Protein AF-A0A2V9ZUB7-F1 (afdb_monomer)

Radius of gyration: 18.17 Å; Cα contacts (8 Å, |Δi|>4): 102; chains: 1; bounding box: 42×34×53 Å

Foldseek 3Di:
DLVLQPDPLLNVLVVVVVVVVVVLLVLVCVVCVVVVHHSPDDDDPVLVVLVVLLVVLSVPDDSLCNNLSVLLSLLVNLVVLLVVLVVQLVVCVVVVVVVNNVSSVVSNVVSVVSNVSSVVVSVVSVVVSVVVPPDDDDDDPPVSSCVVVVPPDPPD

pLDDT: mean 88.18, std 14.08, range [42.94, 98.81]

Structure (mmCIF, N/CA/C/O backbone):
data_AF-A0A2V9ZUB7-F1
#
_entry.id   AF-A0A2V9ZUB7-F1
#
loop_
_atom_site.group_PDB
_atom_site.id
_atom_site.type_symbol
_atom_site.label_atom_id
_atom_site.label_alt_id
_atom_site.label_comp_id
_atom_site.label_asym_id
_atom_site.label_entity_id
_atom_site.label_seq_id
_atom_site.pdbx_PDB_ins_code
_atom_site.Cartn_x
_atom_site.Cartn_y
_atom_site.Cartn_z
_atom_site.occupancy
_atom_site.B_iso_or_equiv
_atom_site.auth_seq_id
_atom_site.auth_comp_id
_atom_site.auth_asym_id
_atom_site.auth_atom_id
_atom_site.pdbx_PDB_model_num
ATOM 1 N N . MET A 1 1 ? 10.400 5.024 -5.092 1.00 91.06 1 MET A N 1
ATOM 2 C CA . MET A 1 1 ? 9.654 4.358 -6.189 1.00 91.06 1 MET A CA 1
ATOM 3 C C . MET A 1 1 ? 9.366 5.304 -7.355 1.00 91.06 1 MET A C 1
ATOM 5 O O . MET A 1 1 ? 9.872 5.048 -8.436 1.00 91.06 1 MET A O 1
ATOM 9 N N . ILE A 1 2 ? 8.669 6.433 -7.151 1.00 95.00 2 ILE A N 1
ATOM 10 C CA . ILE A 1 2 ? 8.314 7.408 -8.215 1.00 95.00 2 ILE A CA 1
ATOM 11 C C . ILE A 1 2 ? 9.500 7.803 -9.114 1.00 95.00 2 ILE A C 1
ATOM 13 O O . ILE A 1 2 ? 9.407 7.712 -10.334 1.00 95.00 2 ILE A O 1
ATOM 17 N N . GLN A 1 3 ? 10.620 8.233 -8.524 1.00 93.38 3 GLN A N 1
ATOM 18 C CA . GLN A 1 3 ? 11.795 8.686 -9.285 1.00 93.38 3 GLN A CA 1
ATOM 19 C C . GLN A 1 3 ? 12.510 7.552 -10.034 1.00 93.38 3 GLN A C 1
ATOM 21 O O . GLN A 1 3 ? 13.149 7.803 -11.049 1.00 93.38 3 GLN A O 1
ATOM 26 N N . ALA A 1 4 ? 12.400 6.322 -9.530 1.00 92.25 4 ALA A N 1
ATOM 27 C CA . ALA A 1 4 ? 13.027 5.144 -10.118 1.00 92.25 4 ALA A CA 1
ATOM 28 C C . ALA A 1 4 ? 12.214 4.581 -11.296 1.00 92.25 4 ALA A C 1
ATOM 30 O O . ALA A 1 4 ? 12.789 3.952 -12.178 1.00 92.25 4 ALA A O 1
ATOM 31 N N . ALA A 1 5 ? 10.897 4.822 -11.319 1.00 93.69 5 ALA A N 1
ATOM 32 C CA . ALA A 1 5 ? 10.006 4.320 -12.356 1.00 93.69 5 ALA A CA 1
ATOM 33 C C . ALA A 1 5 ? 10.311 4.956 -13.720 1.00 93.69 5 ALA A C 1
ATOM 35 O O . ALA A 1 5 ? 10.249 6.185 -13.871 1.00 93.69 5 ALA A O 1
ATOM 36 N N . SER A 1 6 ? 10.593 4.127 -14.723 1.00 92.25 6 SER A N 1
ATOM 37 C CA . SER A 1 6 ? 10.851 4.559 -16.101 1.00 92.25 6 SER A CA 1
ATOM 38 C C . SER A 1 6 ? 9.551 4.738 -16.895 1.00 92.25 6 SER A C 1
ATOM 40 O O . SER A 1 6 ? 9.399 5.716 -17.633 1.00 92.25 6 SER A O 1
ATOM 42 N N . SER A 1 7 ? 8.571 3.865 -16.651 1.00 93.31 7 SER A N 1
ATOM 43 C CA . SER A 1 7 ? 7.219 3.940 -17.190 1.00 93.31 7 SER A CA 1
ATOM 44 C C . SER A 1 7 ? 6.487 5.167 -16.653 1.00 93.31 7 SER A C 1
ATOM 46 O O . SER A 1 7 ? 6.343 5.371 -15.443 1.00 93.31 7 SER A O 1
ATOM 48 N N . LYS A 1 8 ? 5.978 5.987 -17.578 1.00 95.44 8 LYS A N 1
ATOM 49 C CA . LYS A 1 8 ? 5.162 7.161 -17.253 1.00 95.44 8 LYS A CA 1
ATOM 50 C C . LYS A 1 8 ? 3.897 6.764 -16.490 1.00 95.44 8 LYS A C 1
ATOM 52 O O . LYS A 1 8 ? 3.579 7.394 -15.489 1.00 95.44 8 LYS A O 1
ATOM 57 N N . GLU A 1 9 ? 3.220 5.713 -16.942 1.00 95.44 9 GLU A N 1
ATOM 58 C CA . GLU A 1 9 ? 1.992 5.215 -16.319 1.00 95.44 9 GLU A CA 1
ATOM 59 C C . GLU A 1 9 ? 2.262 4.721 -14.888 1.00 95.44 9 GLU A C 1
ATOM 61 O O . GLU A 1 9 ? 1.514 5.047 -13.969 1.00 95.44 9 GLU A O 1
ATOM 66 N N . LEU A 1 10 ? 3.392 4.036 -14.665 1.00 96.44 10 LEU A N 1
ATOM 67 C CA . LEU A 1 10 ? 3.776 3.556 -13.333 1.00 96.44 10 LEU A CA 1
ATOM 68 C C . LEU A 1 10 ? 4.087 4.721 -12.395 1.00 96.44 10 LEU A C 1
ATOM 70 O O . LEU A 1 10 ? 3.679 4.737 -11.235 1.00 96.44 10 LEU A O 1
ATOM 74 N N . ARG A 1 11 ? 4.785 5.735 -12.911 1.00 97.56 11 ARG A N 1
ATOM 75 C CA . ARG A 1 11 ? 5.088 6.952 -12.162 1.00 97.56 11 ARG A CA 1
ATOM 76 C C . ARG A 1 11 ? 3.819 7.706 -11.774 1.00 97.56 11 ARG A C 1
ATOM 78 O O . ARG A 1 11 ? 3.737 8.211 -10.658 1.00 97.56 11 ARG A O 1
ATOM 85 N N . GLU A 1 12 ? 2.850 7.812 -12.677 1.00 97.62 12 GLU A N 1
ATOM 86 C CA . GLU A 1 12 ? 1.558 8.449 -12.404 1.00 97.62 12 GLU A CA 1
ATOM 87 C C . GLU A 1 12 ? 0.764 7.677 -11.347 1.00 97.62 12 GLU A C 1
ATOM 89 O O . GLU A 1 12 ? 0.234 8.299 -10.426 1.00 97.62 12 GLU A O 1
ATOM 94 N N . LEU A 1 13 ? 0.751 6.343 -11.425 1.00 97.81 13 LEU A N 1
ATOM 95 C CA . LEU A 1 13 ? 0.126 5.489 -10.417 1.00 97.81 13 LEU A CA 1
ATOM 96 C C . LEU A 1 13 ? 0.750 5.708 -9.031 1.00 97.81 13 LEU A C 1
ATOM 98 O O . LEU A 1 13 ? 0.023 5.976 -8.080 1.00 97.81 13 LEU A O 1
ATOM 102 N N . PHE A 1 14 ? 2.083 5.705 -8.924 1.00 98.31 14 PHE A N 1
ATOM 103 C CA . PHE A 1 14 ? 2.761 5.967 -7.650 1.00 98.31 14 PHE A CA 1
ATOM 104 C C . PHE A 1 14 ? 2.540 7.385 -7.113 1.00 98.31 14 PHE A C 1
ATOM 106 O O . PHE A 1 14 ? 2.447 7.559 -5.903 1.00 98.31 14 PHE A O 1
ATOM 113 N N . ASN A 1 15 ? 2.461 8.408 -7.972 1.00 98.25 15 ASN A N 1
ATOM 114 C CA . ASN A 1 15 ? 2.140 9.765 -7.509 1.00 98.25 15 ASN A CA 1
ATOM 115 C C . ASN A 1 15 ? 0.712 9.848 -6.969 1.00 98.25 15 ASN A C 1
ATOM 117 O O . ASN A 1 15 ? 0.489 10.487 -5.949 1.00 98.25 15 ASN A O 1
ATOM 121 N N . ARG A 1 16 ? -0.248 9.207 -7.644 1.00 97.75 16 ARG A N 1
ATOM 122 C CA . ARG A 1 16 ? -1.634 9.171 -7.173 1.00 97.75 16 ARG A CA 1
ATOM 123 C C . ARG A 1 16 ? -1.732 8.457 -5.832 1.00 97.75 16 ARG A C 1
ATOM 125 O O . ARG A 1 16 ? -2.325 9.003 -4.910 1.00 97.75 16 ARG A O 1
ATOM 132 N N . HIS A 1 17 ? -1.106 7.289 -5.730 1.00 98.12 17 HIS A N 1
ATOM 133 C CA . HIS A 1 17 ? -1.116 6.508 -4.505 1.00 98.12 17 HIS A CA 1
ATOM 134 C C . HIS A 1 17 ? -0.432 7.260 -3.353 1.00 98.12 17 HIS A C 1
ATOM 136 O O . HIS A 1 17 ? -0.979 7.292 -2.267 1.00 98.12 17 HIS A O 1
ATOM 142 N N . LEU A 1 18 ? 0.660 8.001 -3.595 1.00 98.12 18 LEU A N 1
ATOM 143 C CA . LEU A 1 18 ? 1.271 8.862 -2.571 1.00 98.12 18 LEU A CA 1
ATOM 144 C C . LEU A 1 18 ? 0.295 9.896 -1.984 1.00 98.12 18 LEU A C 1
ATOM 146 O O . LEU A 1 18 ? 0.357 10.173 -0.788 1.00 98.12 18 LEU A O 1
ATOM 150 N N . GLU A 1 19 ? -0.568 10.504 -2.803 1.00 98.25 19 GLU A N 1
ATOM 151 C CA . GLU A 1 19 ? -1.591 11.419 -2.280 1.00 98.25 19 GLU A CA 1
ATOM 152 C C . GLU A 1 19 ? -2.664 10.659 -1.487 1.00 98.25 19 GLU A C 1
ATOM 154 O O . GLU A 1 19 ? -3.022 11.102 -0.400 1.00 98.25 19 GLU A O 1
ATOM 159 N N . GLN A 1 20 ? -3.086 9.476 -1.952 1.00 97.94 20 GLN A N 1
ATOM 160 C CA . GLN A 1 20 ? -4.002 8.610 -1.196 1.00 97.94 20 GLN A CA 1
ATOM 161 C C . GLN A 1 20 ? -3.414 8.219 0.168 1.00 97.94 20 GLN A C 1
ATOM 163 O O . GLN A 1 20 ? -4.083 8.387 1.181 1.00 97.94 20 GLN A O 1
ATOM 168 N N . THR A 1 21 ? -2.139 7.826 0.234 1.00 97.44 21 THR A N 1
ATOM 169 C CA . THR A 1 21 ? -1.460 7.467 1.489 1.00 97.44 21 THR A CA 1
ATOM 170 C C . THR A 1 21 ? -1.446 8.620 2.503 1.00 97.44 21 THR A C 1
ATOM 172 O O . THR A 1 21 ? -1.537 8.396 3.710 1.00 97.44 21 THR A O 1
ATOM 175 N N . LYS A 1 22 ? -1.358 9.881 2.055 1.00 97.69 22 LYS A N 1
ATOM 176 C CA . LYS A 1 22 ? -1.456 11.044 2.961 1.00 97.69 22 LYS A CA 1
ATOM 177 C C . LYS A 1 22 ? -2.864 11.197 3.537 1.00 97.69 22 LYS A C 1
ATOM 179 O O . LYS A 1 22 ? -3.016 11.517 4.720 1.00 97.69 22 LYS A O 1
ATOM 184 N N . ASP A 1 23 ? -3.883 10.945 2.721 1.00 97.94 23 ASP A N 1
ATOM 185 C CA . ASP A 1 23 ? -5.274 10.937 3.170 1.00 97.94 23 ASP A CA 1
ATOM 186 C C . ASP A 1 23 ? -5.527 9.772 4.141 1.00 97.94 23 ASP A C 1
ATOM 188 O O . ASP A 1 23 ? -6.215 9.942 5.151 1.00 97.94 23 ASP A O 1
ATOM 192 N N . HIS A 1 24 ? -4.914 8.607 3.905 1.00 97.88 24 HIS A N 1
ATOM 193 C CA . HIS A 1 24 ? -4.957 7.461 4.820 1.00 97.88 24 HIS A CA 1
ATOM 194 C C . HIS A 1 24 ? -4.340 7.786 6.173 1.00 97.88 24 HIS A C 1
ATOM 196 O O . HIS A 1 24 ? -4.954 7.501 7.199 1.00 97.88 24 HIS A O 1
ATOM 202 N N . ALA A 1 25 ? -3.169 8.429 6.188 1.00 95.56 25 ALA A N 1
ATOM 203 C CA . ALA A 1 25 ? -2.522 8.864 7.422 1.00 95.56 25 ALA A CA 1
ATOM 204 C C . ALA A 1 25 ? -3.438 9.803 8.221 1.00 95.56 25 ALA A C 1
ATOM 206 O O . ALA A 1 25 ? -3.672 9.575 9.406 1.00 95.56 25 ALA A O 1
ATOM 207 N N . THR A 1 26 ? -4.057 10.778 7.548 1.00 96.12 26 THR A N 1
ATOM 208 C CA . THR A 1 26 ? -5.035 11.688 8.169 1.00 96.12 26 THR A CA 1
ATOM 209 C C . THR A 1 26 ? -6.228 10.916 8.747 1.00 96.12 26 THR A C 1
ATOM 211 O O . THR A 1 26 ? -6.691 11.196 9.852 1.00 96.12 26 THR A O 1
ATOM 214 N N . ARG A 1 27 ? -6.720 9.900 8.032 1.00 97.06 27 ARG A N 1
ATOM 215 C CA . ARG A 1 27 ? -7.828 9.047 8.478 1.00 97.06 27 ARG A CA 1
ATOM 216 C C . ARG A 1 27 ? -7.466 8.233 9.723 1.00 97.06 27 ARG A C 1
ATOM 218 O O . ARG A 1 27 ? -8.273 8.148 10.646 1.00 97.06 27 ARG A O 1
ATOM 225 N N . VAL A 1 28 ? -6.260 7.669 9.772 1.00 96.00 28 VAL A N 1
ATOM 226 C CA . VAL A 1 28 ? -5.749 6.941 10.945 1.00 96.00 28 VAL A CA 1
ATOM 227 C C . VAL A 1 28 ? -5.560 7.882 12.134 1.00 96.00 28 VAL A C 1
ATOM 229 O O . VAL A 1 28 ? -5.964 7.540 13.242 1.00 96.00 28 VAL A O 1
ATOM 232 N N . GLU A 1 29 ? -5.027 9.086 11.919 1.00 95.38 29 GLU A N 1
ATOM 233 C CA . GLU A 1 29 ? -4.908 10.107 12.965 1.00 95.38 29 GLU A CA 1
ATOM 234 C C . GLU A 1 29 ? -6.272 10.474 13.565 1.00 95.38 29 GLU A C 1
ATOM 236 O O . GLU A 1 29 ? -6.403 10.558 14.786 1.00 95.38 29 GLU A O 1
ATOM 241 N N . MET A 1 30 ? -7.304 10.633 12.730 1.00 94.81 30 MET A N 1
ATOM 242 C CA . MET A 1 30 ? -8.675 10.880 13.193 1.00 94.81 30 MET A CA 1
ATOM 243 C C . MET A 1 30 ? -9.222 9.722 14.040 1.00 94.81 30 MET A C 1
ATOM 245 O O . MET A 1 30 ? -9.831 9.967 15.081 1.00 94.81 30 MET A O 1
ATOM 249 N N . ILE A 1 31 ? -8.990 8.472 13.622 1.00 95.81 31 ILE A N 1
ATOM 250 C CA . ILE A 1 31 ? -9.390 7.279 14.385 1.00 95.81 31 ILE A CA 1
ATOM 251 C C . ILE A 1 31 ? -8.686 7.262 15.750 1.00 95.81 31 ILE A C 1
ATOM 253 O O . ILE A 1 31 ? -9.342 7.098 16.775 1.00 95.81 31 ILE A O 1
ATOM 257 N N . LEU A 1 32 ? -7.368 7.484 15.791 1.00 94.38 32 LEU A N 1
ATOM 258 C CA . LEU A 1 32 ? -6.600 7.499 17.042 1.00 94.38 32 LEU A CA 1
ATOM 259 C C . LEU A 1 32 ? -7.082 8.596 17.998 1.00 94.38 32 LEU A C 1
ATOM 261 O O . LEU A 1 32 ? -7.298 8.329 19.179 1.00 94.38 32 LEU A O 1
ATOM 265 N N . GLN A 1 33 ? -7.350 9.799 17.483 1.00 93.62 33 GLN A N 1
ATOM 266 C CA . GLN A 1 33 ? -7.913 10.892 18.279 1.00 93.62 33 GLN A CA 1
ATOM 267 C C . GLN A 1 33 ? -9.279 10.532 18.877 1.00 93.62 33 GLN A C 1
ATOM 269 O O . GLN A 1 33 ? -9.530 10.839 20.043 1.00 93.62 33 GLN A O 1
ATOM 274 N N . ALA A 1 34 ? -10.151 9.865 18.114 1.00 92.38 34 ALA A N 1
ATOM 275 C CA . ALA A 1 34 ? -11.453 9.409 18.605 1.00 92.38 34 ALA A CA 1
ATOM 276 C C . ALA A 1 34 ? -11.325 8.349 19.715 1.00 92.38 34 ALA A C 1
ATOM 278 O O . ALA A 1 34 ? -12.148 8.314 20.630 1.00 92.38 34 ALA A O 1
ATOM 279 N N . LEU A 1 35 ? -10.264 7.539 19.672 1.00 90.69 35 LEU A N 1
ATOM 280 C CA . LEU A 1 35 ? -9.923 6.559 20.707 1.00 90.69 35 LEU A CA 1
ATOM 281 C C . LEU A 1 35 ? -9.217 7.179 21.927 1.00 90.69 35 LEU A C 1
ATOM 283 O O . LEU A 1 35 ? -8.996 6.487 22.919 1.00 90.69 35 LEU A O 1
ATOM 287 N N . GLY A 1 36 ? -8.890 8.475 21.889 1.00 92.88 36 GLY A N 1
ATOM 288 C CA . GLY A 1 36 ? -8.134 9.153 22.944 1.00 92.88 36 GLY A CA 1
ATOM 289 C C . GLY A 1 36 ? -6.639 8.817 22.948 1.00 92.88 36 GLY A C 1
ATOM 290 O O . GLY A 1 36 ? -5.964 9.087 23.940 1.00 92.88 36 GLY A O 1
ATOM 291 N N . GLU A 1 37 ? -6.133 8.250 21.853 1.00 91.25 37 GLU A N 1
ATOM 292 C CA . GLU A 1 37 ? -4.740 7.847 21.671 1.00 91.25 37 GLU A CA 1
ATOM 293 C C . GLU A 1 37 ? -3.958 8.884 20.848 1.00 91.25 37 GLU A C 1
ATOM 295 O O . GLU A 1 37 ? -4.507 9.636 20.037 1.00 91.25 37 GLU A O 1
ATOM 300 N N . GLY A 1 38 ? -2.642 8.935 21.060 1.00 84.62 38 GLY A N 1
ATOM 301 C CA . GLY A 1 38 ? -1.737 9.774 20.273 1.00 84.62 38 GLY A CA 1
ATOM 302 C C . GLY A 1 38 ? -1.345 9.124 18.943 1.00 84.62 38 GLY A C 1
ATOM 303 O O . GLY A 1 38 ? -1.267 7.905 18.835 1.00 84.62 38 GLY A O 1
ATOM 304 N N . ALA A 1 39 ? -1.018 9.942 17.940 1.00 81.44 39 ALA A N 1
ATOM 305 C CA . ALA A 1 39 ? -0.525 9.483 16.635 1.00 81.44 39 ALA A CA 1
ATOM 306 C C . ALA A 1 39 ? 0.989 9.181 16.605 1.00 81.44 39 ALA A C 1
ATOM 308 O O . ALA A 1 39 ? 1.584 9.095 15.530 1.00 81.44 39 ALA A O 1
ATOM 309 N N . GLU A 1 40 ? 1.641 9.043 17.766 1.00 77.94 40 GLU A N 1
ATOM 310 C CA . GLU A 1 40 ? 3.054 8.657 17.833 1.00 77.94 40 GLU A CA 1
ATOM 311 C C . GLU A 1 40 ? 3.202 7.184 17.433 1.00 77.94 40 GLU A C 1
ATOM 313 O O . GLU A 1 40 ? 3.126 6.271 18.251 1.00 77.94 40 GLU A O 1
ATOM 318 N N . GLY A 1 41 ? 3.366 6.955 16.131 1.00 73.44 41 GLY A N 1
ATOM 319 C CA . GLY A 1 41 ? 3.576 5.630 15.572 1.00 73.44 41 GLY A CA 1
ATOM 320 C C . GLY A 1 41 ? 4.991 5.113 15.822 1.00 73.44 41 GLY A C 1
ATOM 321 O O . GLY A 1 41 ? 5.980 5.840 15.704 1.00 73.44 41 GLY A O 1
ATOM 322 N N . GLU A 1 42 ? 5.102 3.817 16.099 1.00 83.69 42 GLU A N 1
ATOM 323 C CA . GLU A 1 42 ? 6.382 3.120 16.047 1.00 83.69 42 GLU A CA 1
ATOM 324 C C . GLU A 1 42 ? 6.764 2.784 14.600 1.00 83.69 42 GLU A C 1
ATOM 326 O O . GLU A 1 42 ? 5.922 2.566 13.724 1.00 83.69 42 GLU A O 1
ATOM 331 N N . LYS A 1 43 ? 8.070 2.689 14.336 1.00 87.69 43 LYS A N 1
ATOM 332 C CA . LYS A 1 43 ? 8.564 2.233 13.036 1.00 87.69 43 LYS A CA 1
ATOM 333 C C . LYS A 1 43 ? 8.126 0.785 12.792 1.00 87.69 43 LYS A C 1
ATOM 335 O O . LYS A 1 43 ? 8.639 -0.131 13.432 1.00 87.69 43 LYS A O 1
ATOM 340 N N . CYS A 1 44 ? 7.285 0.563 11.783 1.00 91.88 44 CYS A N 1
ATOM 341 C CA . CYS A 1 44 ? 6.971 -0.782 11.310 1.00 91.88 44 CYS A CA 1
ATOM 342 C C . CYS A 1 44 ? 8.204 -1.415 10.645 1.00 91.88 44 CYS A C 1
ATOM 344 O O . CYS A 1 44 ? 8.612 -1.033 9.544 1.00 91.88 44 CYS A O 1
ATOM 346 N N . THR A 1 45 ? 8.818 -2.390 11.317 1.00 91.12 45 THR A N 1
ATOM 347 C CA . THR A 1 45 ? 10.016 -3.082 10.819 1.00 91.12 45 THR A CA 1
ATOM 348 C C . THR A 1 45 ? 9.737 -3.857 9.535 1.00 91.12 45 THR A C 1
ATOM 350 O O . THR A 1 45 ? 10.555 -3.801 8.624 1.00 91.12 45 THR A O 1
ATOM 353 N N . GLY A 1 46 ? 8.568 -4.499 9.422 1.00 88.75 46 GLY A N 1
ATOM 354 C CA . GLY A 1 46 ? 8.162 -5.236 8.222 1.00 88.75 46 GLY A CA 1
ATOM 355 C C . GLY A 1 46 ? 8.070 -4.344 6.983 1.00 88.75 46 GLY A C 1
ATOM 356 O O . GLY A 1 46 ? 8.687 -4.643 5.963 1.00 88.75 46 GLY A O 1
ATOM 357 N N . MET A 1 47 ? 7.381 -3.205 7.095 1.00 91.19 47 MET A N 1
ATOM 358 C CA . MET A 1 47 ? 7.278 -2.236 6.000 1.00 91.19 47 MET A CA 1
ATOM 359 C C . MET A 1 47 ? 8.646 -1.643 5.635 1.00 91.19 47 MET A C 1
ATOM 361 O O . MET A 1 47 ? 9.018 -1.570 4.464 1.00 91.19 47 MET A O 1
ATOM 365 N N . ALA A 1 48 ? 9.445 -1.278 6.643 1.00 91.62 48 ALA A N 1
ATOM 366 C CA . ALA A 1 48 ? 10.791 -0.758 6.421 1.00 91.62 48 ALA A CA 1
ATOM 367 C C . ALA A 1 48 ? 11.705 -1.769 5.706 1.00 91.62 48 ALA A C 1
ATOM 369 O O . ALA A 1 48 ? 12.532 -1.365 4.888 1.00 91.62 48 ALA A O 1
ATOM 370 N N . SER A 1 49 ? 11.554 -3.067 5.988 1.00 91.62 49 SER A N 1
ATOM 371 C CA . SER A 1 49 ? 12.282 -4.127 5.288 1.00 91.62 49 SER A CA 1
ATOM 372 C C . SER A 1 49 ? 11.899 -4.208 3.812 1.00 91.62 49 SER A C 1
ATOM 374 O O . SER A 1 49 ? 12.799 -4.240 2.982 1.00 91.62 49 SER A O 1
ATOM 376 N N . LEU A 1 50 ? 10.608 -4.146 3.462 1.00 91.31 50 LEU A N 1
ATOM 377 C CA . LEU A 1 50 ? 10.172 -4.158 2.056 1.00 91.31 50 LEU A CA 1
ATOM 378 C C . LEU A 1 50 ? 10.777 -2.999 1.253 1.00 91.31 50 LEU A C 1
ATOM 380 O O . LEU A 1 50 ? 11.255 -3.195 0.136 1.00 91.31 50 LEU A O 1
ATOM 384 N N . ILE A 1 51 ? 10.788 -1.798 1.835 1.00 90.44 51 ILE A N 1
ATOM 385 C CA . ILE A 1 51 ? 11.367 -0.610 1.198 1.00 90.44 51 ILE A CA 1
ATOM 386 C C . ILE A 1 51 ? 12.883 -0.774 1.034 1.00 90.44 51 ILE A C 1
ATOM 388 O O . ILE A 1 51 ? 13.414 -0.535 -0.049 1.00 90.44 51 ILE A O 1
ATOM 392 N N . SER A 1 52 ? 13.577 -1.219 2.085 1.00 91.00 52 SER A N 1
ATOM 393 C CA . SER A 1 52 ? 15.033 -1.390 2.048 1.00 91.00 52 SER A CA 1
ATOM 394 C C . SER A 1 52 ? 15.471 -2.476 1.064 1.00 91.00 52 SER A C 1
ATOM 396 O O . SER A 1 52 ? 16.440 -2.283 0.329 1.00 91.00 52 SER A O 1
ATOM 398 N N . ASP A 1 53 ? 14.741 -3.588 1.002 1.00 89.25 53 ASP A N 1
ATOM 399 C CA . ASP A 1 53 ? 15.010 -4.676 0.065 1.00 89.25 53 ASP A CA 1
ATOM 400 C C . ASP A 1 53 ? 14.879 -4.194 -1.390 1.00 89.25 53 ASP A C 1
ATOM 402 O O . ASP A 1 53 ? 15.724 -4.513 -2.230 1.00 89.25 53 ASP A O 1
ATOM 406 N N . LEU A 1 54 ? 13.871 -3.365 -1.689 1.00 90.12 54 LEU A N 1
ATOM 407 C CA . LEU A 1 54 ? 13.714 -2.746 -3.005 1.00 90.12 54 LEU A CA 1
ATOM 408 C C . LEU A 1 54 ? 14.864 -1.785 -3.335 1.00 90.12 54 LEU A C 1
ATOM 410 O O . LEU A 1 54 ? 15.381 -1.811 -4.452 1.00 90.12 54 LEU A O 1
ATOM 414 N N . GLU A 1 55 ? 15.270 -0.937 -2.388 1.00 90.44 55 GLU A N 1
ATOM 415 C CA . GLU A 1 55 ? 16.389 -0.007 -2.575 1.00 90.44 55 GLU A CA 1
ATOM 416 C C . GLU A 1 55 ? 17.684 -0.756 -2.897 1.00 90.44 55 GLU A C 1
ATOM 418 O O . GLU A 1 55 ? 18.359 -0.418 -3.871 1.00 90.44 55 GLU A O 1
ATOM 423 N N . GLN A 1 56 ? 18.000 -1.809 -2.139 1.00 87.56 56 GLN A N 1
ATOM 424 C CA . GLN A 1 56 ? 19.178 -2.645 -2.378 1.00 87.56 56 GLN A CA 1
ATOM 425 C C . GLN A 1 56 ? 19.105 -3.346 -3.734 1.00 87.56 56 GLN A C 1
ATOM 427 O O . GLN A 1 56 ? 20.069 -3.319 -4.499 1.00 87.56 56 GLN A O 1
ATOM 432 N N . LEU A 1 57 ? 17.950 -3.934 -4.055 1.00 84.00 57 LEU A N 1
ATOM 433 C CA . LEU A 1 57 ? 17.735 -4.620 -5.321 1.00 84.00 57 LEU A CA 1
ATOM 434 C C . LEU A 1 57 ? 17.905 -3.666 -6.513 1.00 84.00 57 LEU A C 1
ATOM 436 O O . LEU A 1 57 ? 18.565 -4.012 -7.491 1.00 84.00 57 LEU A O 1
ATOM 440 N N . SER A 1 58 ? 17.354 -2.454 -6.420 1.00 84.56 58 SER A N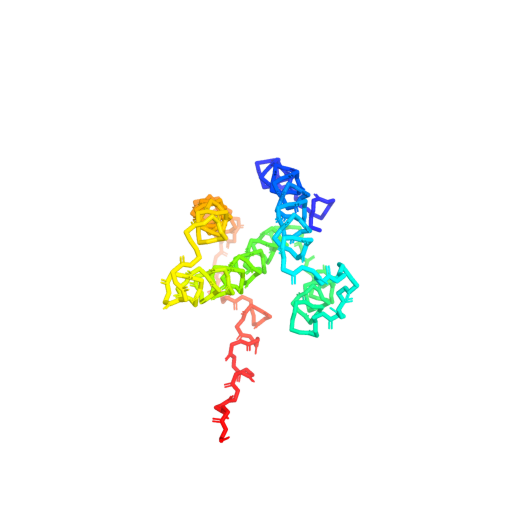 1
ATOM 441 C CA . SER A 1 58 ? 17.342 -1.481 -7.518 1.00 84.56 58 SER A CA 1
ATOM 442 C C . SER A 1 58 ? 18.734 -1.055 -7.996 1.00 84.56 58 SER A C 1
ATOM 444 O O . SER A 1 58 ? 18.890 -0.710 -9.164 1.00 84.56 58 SER A O 1
ATOM 446 N N . GLN A 1 59 ? 19.759 -1.135 -7.139 1.00 83.38 59 GLN A N 1
ATOM 447 C CA . GLN A 1 59 ? 21.137 -0.755 -7.481 1.00 83.38 59 GLN A CA 1
ATOM 448 C C . GLN A 1 59 ? 21.788 -1.683 -8.518 1.00 83.38 59 GLN A C 1
ATOM 450 O O . GLN A 1 59 ? 22.753 -1.285 -9.168 1.00 83.38 59 GLN A O 1
ATOM 455 N N . GLY A 1 60 ? 21.286 -2.914 -8.667 1.00 79.00 60 GLY A N 1
ATOM 456 C CA . GLY A 1 60 ? 21.842 -3.921 -9.576 1.00 79.00 60 GLY A CA 1
ATOM 457 C C . GLY A 1 60 ? 20.987 -4.218 -10.809 1.00 79.00 60 GLY A C 1
ATOM 458 O O . GLY A 1 60 ? 21.362 -5.089 -11.593 1.00 79.00 60 GLY A O 1
ATOM 459 N N . LEU A 1 61 ? 19.841 -3.551 -10.978 1.00 81.69 61 LEU A N 1
ATOM 460 C CA . LEU A 1 61 ? 18.902 -3.834 -12.066 1.00 81.69 61 LEU A CA 1
ATOM 461 C C . LEU A 1 61 ? 19.083 -2.879 -13.250 1.00 81.69 61 LEU A C 1
ATOM 463 O O . LEU A 1 61 ? 19.321 -1.685 -13.078 1.00 81.69 61 LEU A O 1
ATOM 467 N N . SER A 1 62 ? 18.911 -3.404 -14.466 1.00 83.19 62 SER A N 1
ATOM 468 C CA . SER A 1 62 ? 18.724 -2.567 -15.653 1.00 83.19 62 SER A CA 1
ATOM 469 C C . SER A 1 62 ? 17.382 -1.836 -15.582 1.00 83.19 62 SER A C 1
ATOM 471 O O . SER A 1 62 ? 16.450 -2.291 -14.916 1.00 83.19 62 SER A O 1
ATOM 473 N N . HIS A 1 63 ? 17.260 -0.719 -16.305 1.00 76.62 63 HIS A N 1
ATOM 474 C CA . HIS A 1 63 ? 16.002 0.030 -16.381 1.00 76.62 63 HIS A CA 1
ATOM 475 C C . HIS A 1 63 ? 14.822 -0.843 -16.834 1.00 76.62 63 HIS A C 1
ATOM 477 O O . HIS A 1 63 ? 13.743 -0.730 -16.256 1.00 76.62 63 HIS A O 1
ATOM 483 N N . ASP A 1 64 ? 15.049 -1.756 -17.784 1.00 75.75 64 ASP A N 1
ATOM 484 C CA . ASP A 1 64 ? 14.008 -2.635 -18.334 1.00 75.75 64 ASP A CA 1
ATOM 485 C C . ASP A 1 64 ? 13.428 -3.590 -17.272 1.00 75.75 64 ASP A C 1
ATOM 487 O O . ASP A 1 64 ? 12.235 -3.887 -17.271 1.00 75.75 64 ASP A O 1
ATOM 491 N N . VAL A 1 65 ? 14.254 -4.033 -16.317 1.00 87.06 65 VAL A N 1
ATOM 492 C CA . VAL A 1 65 ? 13.851 -4.951 -15.236 1.00 87.06 65 VAL A CA 1
ATOM 493 C C . VAL A 1 65 ? 13.387 -4.193 -13.983 1.00 87.06 65 VAL A C 1
ATOM 495 O O . VAL A 1 65 ? 12.590 -4.711 -13.195 1.00 87.06 65 VAL A O 1
ATOM 498 N N . LEU A 1 66 ? 13.851 -2.955 -13.789 1.00 90.44 66 LEU A N 1
ATOM 499 C CA . LEU A 1 66 ? 13.569 -2.149 -12.601 1.00 90.44 66 LEU A CA 1
ATOM 500 C C . LEU A 1 66 ? 12.072 -1.877 -12.415 1.00 90.44 66 LEU A C 1
ATOM 502 O O . LEU A 1 66 ? 11.575 -2.018 -11.302 1.00 90.44 66 LEU A O 1
ATOM 506 N N . ASP A 1 67 ? 11.334 -1.548 -13.476 1.00 92.81 67 ASP A N 1
ATOM 507 C CA . ASP A 1 67 ? 9.892 -1.282 -13.367 1.00 92.81 67 ASP A CA 1
ATOM 508 C C . ASP A 1 67 ? 9.099 -2.522 -12.930 1.00 92.81 67 ASP A C 1
ATOM 510 O O . ASP A 1 67 ? 8.167 -2.409 -12.134 1.00 92.81 67 ASP A O 1
ATOM 514 N N . SER A 1 68 ? 9.507 -3.715 -13.373 1.00 91.75 68 SER A N 1
ATOM 515 C CA . SER A 1 68 ? 8.914 -4.975 -12.911 1.00 91.75 68 SER A CA 1
ATOM 516 C C . SER A 1 68 ? 9.172 -5.198 -11.415 1.00 91.75 68 SER A C 1
ATOM 518 O O . SER A 1 68 ? 8.261 -5.562 -10.666 1.00 91.75 68 SER A O 1
ATOM 520 N N . ALA A 1 69 ? 10.392 -4.908 -10.948 1.00 91.12 69 ALA A N 1
ATOM 521 C CA . ALA A 1 69 ? 10.738 -4.995 -9.529 1.00 91.12 69 ALA A CA 1
ATOM 522 C C . ALA A 1 69 ? 9.956 -3.974 -8.690 1.00 91.12 69 ALA A C 1
ATOM 524 O O . ALA A 1 69 ? 9.435 -4.320 -7.629 1.00 91.12 69 ALA A O 1
ATOM 525 N N . LEU A 1 70 ? 9.827 -2.736 -9.180 1.00 94.25 70 LEU A N 1
ATOM 526 C CA . LEU A 1 70 ? 9.043 -1.681 -8.538 1.00 94.25 70 LEU A CA 1
ATOM 527 C C . LEU A 1 70 ? 7.579 -2.097 -8.374 1.00 94.25 70 LEU A C 1
ATOM 529 O O . LEU A 1 70 ? 7.043 -1.948 -7.280 1.00 94.25 70 LEU A O 1
ATOM 533 N N . VAL A 1 71 ? 6.950 -2.651 -9.418 1.00 95.12 71 VAL A N 1
ATOM 534 C CA . VAL A 1 71 ? 5.576 -3.173 -9.327 1.00 95.12 71 VAL A CA 1
ATOM 535 C C . VAL A 1 71 ? 5.496 -4.306 -8.308 1.00 95.12 71 VAL A C 1
ATOM 537 O O . VAL A 1 71 ? 4.643 -4.269 -7.430 1.00 95.12 71 VAL A O 1
ATOM 540 N N . SER A 1 72 ? 6.407 -5.282 -8.365 1.00 93.00 72 SER A N 1
ATOM 541 C CA . SER A 1 72 ? 6.380 -6.427 -7.449 1.00 93.00 72 SER A CA 1
ATOM 542 C C . SER A 1 72 ? 6.475 -6.014 -5.975 1.00 93.00 72 SER A C 1
ATOM 544 O O . SER A 1 72 ? 5.752 -6.553 -5.138 1.00 93.00 72 SER A O 1
ATOM 546 N N . TYR A 1 73 ? 7.344 -5.056 -5.644 1.00 94.12 73 TYR A N 1
ATOM 547 C CA . TYR A 1 73 ? 7.456 -4.550 -4.276 1.00 94.12 73 TYR A CA 1
ATOM 548 C C . TYR A 1 73 ? 6.296 -3.643 -3.879 1.00 94.12 73 TYR A C 1
ATOM 550 O O . TYR A 1 73 ? 5.873 -3.719 -2.730 1.00 94.12 73 TYR A O 1
ATOM 558 N N . ALA A 1 74 ? 5.744 -2.854 -4.806 1.00 96.31 74 ALA A N 1
ATOM 559 C CA . ALA A 1 74 ? 4.525 -2.092 -4.547 1.00 96.31 74 ALA A CA 1
ATOM 560 C C . ALA A 1 74 ? 3.389 -3.031 -4.138 1.00 96.31 74 ALA A C 1
ATOM 562 O O . ALA A 1 74 ? 2.820 -2.865 -3.074 1.00 96.31 74 ALA A O 1
ATOM 563 N N . GLN A 1 75 ? 3.155 -4.106 -4.895 1.00 97.38 75 GLN A N 1
ATOM 564 C CA . GLN A 1 75 ? 2.114 -5.079 -4.557 1.00 97.38 75 GLN A CA 1
ATOM 565 C C . GLN A 1 75 ? 2.341 -5.739 -3.192 1.00 97.38 75 GLN A C 1
ATOM 567 O O . GLN A 1 75 ? 1.392 -5.980 -2.458 1.00 97.38 75 GLN A O 1
ATOM 572 N N . ARG A 1 76 ? 3.592 -6.019 -2.804 1.00 95.44 76 ARG A N 1
ATOM 573 C CA . ARG A 1 76 ? 3.887 -6.532 -1.452 1.00 95.44 76 ARG A CA 1
ATOM 574 C C . ARG A 1 76 ? 3.485 -5.545 -0.356 1.00 95.44 76 ARG A C 1
ATOM 576 O O . ARG A 1 76 ? 2.993 -5.986 0.680 1.00 95.44 76 ARG A O 1
ATOM 583 N N . ILE A 1 77 ? 3.717 -4.255 -0.587 1.00 96.44 77 ILE A N 1
ATOM 584 C CA . ILE A 1 77 ? 3.309 -3.169 0.308 1.00 96.44 77 ILE A CA 1
ATOM 585 C C . ILE A 1 77 ? 1.776 -3.110 0.367 1.00 96.44 77 ILE A C 1
ATOM 587 O O . ILE A 1 77 ? 1.230 -3.274 1.455 1.00 96.44 77 ILE A O 1
ATOM 591 N N . GLU A 1 78 ? 1.091 -3.067 -0.782 1.00 98.12 78 GLU A N 1
ATOM 592 C CA . GLU A 1 78 ? -0.381 -3.075 -0.828 1.00 98.12 78 GLU A CA 1
ATOM 593 C C . GLU A 1 78 ? -0.967 -4.285 -0.092 1.00 98.12 78 GLU A C 1
ATOM 595 O O . GLU A 1 78 ? -1.884 -4.165 0.709 1.00 98.12 78 GLU A O 1
ATOM 600 N N . HIS A 1 79 ? -0.420 -5.484 -0.303 1.00 97.94 79 HIS A N 1
ATOM 601 C CA . HIS A 1 79 ? -0.897 -6.694 0.367 1.00 97.94 79 HIS A CA 1
ATOM 602 C C . HIS A 1 79 ? -0.695 -6.655 1.889 1.00 97.94 79 HIS A C 1
ATOM 604 O O . HIS A 1 79 ? -1.520 -7.203 2.627 1.00 97.94 79 HIS A O 1
ATOM 610 N N . PHE A 1 80 ? 0.379 -6.020 2.366 1.00 96.50 80 PHE A N 1
ATOM 611 C CA . PHE A 1 80 ? 0.590 -5.781 3.792 1.00 96.50 80 PHE A CA 1
ATOM 612 C C . PHE A 1 80 ? -0.498 -4.853 4.352 1.00 96.50 80 PHE A C 1
ATOM 614 O O . PHE A 1 80 ? -1.067 -5.130 5.412 1.00 96.50 80 PHE A O 1
ATOM 621 N N . GLU A 1 81 ? -0.833 -3.787 3.629 1.00 97.94 81 GLU A N 1
ATOM 622 C CA . GLU A 1 81 ? -1.845 -2.807 4.034 1.00 97.94 81 GLU A CA 1
ATOM 623 C C . GLU A 1 81 ? -3.265 -3.374 3.946 1.00 97.94 81 GLU A C 1
ATOM 625 O O . GLU A 1 81 ? -4.024 -3.266 4.907 1.00 97.94 81 GLU A O 1
ATOM 630 N N . ILE A 1 82 ? -3.597 -4.113 2.886 1.00 98.69 82 ILE A N 1
ATOM 631 C CA . ILE A 1 82 ? -4.865 -4.842 2.735 1.00 98.69 82 ILE A CA 1
ATOM 632 C C . ILE A 1 82 ? -5.090 -5.794 3.915 1.00 98.69 82 ILE A C 1
ATOM 634 O O . ILE A 1 82 ? -6.181 -5.829 4.490 1.00 98.69 82 ILE A O 1
ATOM 638 N N . ALA A 1 83 ? -4.066 -6.561 4.303 1.00 98.31 83 ALA A N 1
ATOM 639 C CA . ALA A 1 83 ? -4.156 -7.455 5.455 1.00 98.31 83 ALA A CA 1
ATOM 640 C C . ALA A 1 83 ? -4.346 -6.678 6.769 1.00 98.31 83 ALA A C 1
ATOM 642 O O . ALA A 1 83 ? -5.141 -7.084 7.623 1.00 98.31 83 ALA A O 1
ATOM 643 N N . THR A 1 84 ? -3.645 -5.552 6.916 1.00 97.25 84 THR A N 1
ATOM 644 C CA . THR A 1 84 ? -3.698 -4.691 8.104 1.00 97.25 84 THR A CA 1
ATOM 645 C C . THR A 1 84 ? -5.072 -4.042 8.258 1.00 97.25 84 THR A C 1
ATOM 647 O O . THR A 1 84 ? -5.763 -4.287 9.249 1.00 97.25 84 THR A O 1
ATOM 650 N N . TYR A 1 85 ? -5.516 -3.269 7.265 1.00 98.44 85 TYR A N 1
ATOM 651 C CA . TYR A 1 85 ? -6.792 -2.560 7.309 1.00 98.44 85 TYR A CA 1
ATOM 652 C C . TYR A 1 85 ? -7.984 -3.513 7.320 1.00 98.44 85 TYR A C 1
ATOM 654 O O . TYR A 1 85 ? -8.939 -3.258 8.049 1.00 98.44 85 TYR A O 1
ATOM 662 N N . GLY A 1 86 ? -7.919 -4.645 6.609 1.00 98.62 86 GLY A N 1
ATOM 663 C CA . GLY A 1 86 ? -8.956 -5.677 6.674 1.00 98.62 86 GLY A CA 1
ATOM 664 C C . GLY A 1 86 ? -9.148 -6.225 8.089 1.00 98.62 86 GLY A C 1
ATOM 665 O O . GLY A 1 86 ? -10.272 -6.257 8.593 1.00 98.62 86 GLY A O 1
ATOM 666 N N . SER A 1 87 ? -8.043 -6.567 8.759 1.00 98.56 87 SER A N 1
ATOM 667 C CA . SER A 1 87 ? -8.072 -7.088 10.132 1.00 98.56 87 SER A CA 1
ATOM 668 C C . SER A 1 87 ? -8.571 -6.044 11.136 1.00 98.56 87 SER A C 1
ATOM 670 O O . SER A 1 87 ? -9.389 -6.357 12.002 1.00 98.56 87 SER A O 1
ATOM 672 N N . LEU A 1 88 ? -8.114 -4.793 11.018 1.00 98.06 88 LEU A N 1
ATOM 673 C CA . LEU A 1 88 ? -8.548 -3.702 11.897 1.00 98.06 88 LEU A CA 1
ATOM 674 C C . LEU A 1 88 ? -10.030 -3.366 11.697 1.00 98.06 88 LEU A C 1
ATOM 676 O O . LEU A 1 88 ? -10.753 -3.184 12.675 1.00 98.06 88 LEU A O 1
ATOM 680 N N . ARG A 1 89 ? -10.500 -3.335 10.445 1.00 98.62 89 ARG A N 1
ATOM 681 C CA . ARG A 1 89 ? -11.907 -3.104 10.095 1.00 98.62 89 ARG A CA 1
ATOM 682 C C . ARG A 1 89 ? -12.806 -4.172 10.710 1.00 98.62 89 ARG A C 1
ATOM 684 O O . ARG A 1 89 ? -13.841 -3.834 11.281 1.00 98.62 89 ARG A O 1
ATOM 691 N N . ASP A 1 90 ? -12.405 -5.443 10.636 1.00 98.62 90 ASP A N 1
ATOM 692 C CA . ASP A 1 90 ? -13.155 -6.550 11.249 1.00 98.62 90 ASP A CA 1
ATOM 693 C C . ASP A 1 90 ? -13.175 -6.458 12.780 1.00 98.62 90 ASP A C 1
ATOM 695 O O . ASP A 1 90 ? -14.209 -6.706 13.401 1.00 98.62 90 ASP A O 1
ATOM 699 N N . CYS A 1 91 ? -12.061 -6.046 13.391 1.00 98.31 91 CYS A N 1
ATOM 700 C CA . CYS A 1 91 ? -11.986 -5.795 14.829 1.00 98.31 91 CYS A CA 1
ATOM 701 C C . CYS A 1 91 ? -12.946 -4.672 15.261 1.00 98.31 91 CYS A C 1
ATOM 703 O O . CYS A 1 91 ? -13.750 -4.867 16.173 1.00 98.31 91 CYS A O 1
ATOM 705 N N . ALA A 1 92 ? -12.925 -3.529 14.569 1.00 97.94 92 ALA A N 1
ATOM 706 C CA . ALA A 1 92 ? -13.822 -2.406 14.844 1.00 97.94 92 ALA A CA 1
ATOM 707 C C . ALA A 1 92 ? -15.300 -2.809 14.704 1.00 97.94 92 ALA A C 1
ATOM 709 O O . ALA A 1 92 ? -16.114 -2.523 15.584 1.00 97.94 92 ALA A O 1
ATOM 710 N N . ALA A 1 93 ? -15.636 -3.571 13.657 1.00 97.94 93 ALA A N 1
ATOM 711 C CA . ALA A 1 93 ? -16.981 -4.106 13.465 1.00 97.94 93 ALA A CA 1
ATOM 712 C C . ALA A 1 93 ? -17.408 -5.047 14.608 1.00 97.94 93 ALA A C 1
ATOM 714 O O . ALA A 1 93 ? -18.540 -4.958 15.088 1.00 97.94 93 ALA A O 1
ATOM 715 N N . ALA A 1 94 ? -16.510 -5.914 15.087 1.00 98.38 94 ALA A N 1
ATOM 716 C CA . ALA A 1 94 ? -16.778 -6.813 16.211 1.00 98.38 94 ALA A CA 1
ATOM 717 C C . ALA A 1 94 ? -17.000 -6.069 17.541 1.00 98.38 94 ALA A C 1
ATOM 719 O O . ALA A 1 94 ? -17.737 -6.554 18.401 1.00 98.38 94 ALA A O 1
ATOM 720 N N . LEU A 1 95 ? -16.401 -4.886 17.696 1.00 97.69 95 LEU A N 1
ATOM 721 C CA . LEU A 1 95 ? -16.586 -3.992 18.843 1.00 97.69 95 LEU A CA 1
ATOM 722 C C . LEU A 1 95 ? -17.779 -3.034 18.685 1.00 97.69 95 LEU A C 1
ATOM 724 O O . LEU A 1 95 ? -18.013 -2.209 19.566 1.00 97.69 95 LEU A O 1
ATOM 728 N N . ALA A 1 96 ? -18.548 -3.161 17.597 1.00 97.75 96 ALA A N 1
ATOM 729 C CA . ALA A 1 96 ? -19.652 -2.273 17.234 1.00 97.75 96 ALA A CA 1
ATOM 730 C C . ALA A 1 96 ? -19.249 -0.791 17.065 1.00 97.75 96 ALA A C 1
ATOM 732 O O . ALA A 1 96 ? -20.095 0.095 17.183 1.00 97.75 96 ALA A O 1
ATOM 733 N N . ASP A 1 97 ? -17.981 -0.525 16.739 1.00 97.81 97 ASP A N 1
ATOM 734 C CA . ASP A 1 97 ? -17.491 0.798 16.350 1.00 97.81 97 ASP A CA 1
ATOM 735 C C . ASP A 1 97 ? -17.658 0.980 14.832 1.00 97.81 97 ASP A C 1
ATOM 737 O O . ASP A 1 97 ? -16.767 0.687 14.027 1.00 97.81 97 ASP A O 1
ATOM 741 N N . SER A 1 98 ? -18.861 1.403 14.431 1.00 97.25 98 SER A N 1
ATOM 742 C CA . SER A 1 98 ? -19.229 1.546 13.019 1.00 97.25 98 SER A CA 1
ATOM 743 C C . SER A 1 98 ? -18.439 2.629 12.295 1.00 97.25 98 SER A C 1
ATOM 745 O O . SER A 1 98 ? -18.173 2.484 11.101 1.00 97.25 98 SER A O 1
ATOM 747 N N . ASP A 1 99 ? -18.067 3.697 12.998 1.00 97.12 99 ASP A N 1
ATOM 748 C CA . ASP A 1 99 ? -17.406 4.854 12.396 1.00 97.12 99 ASP A CA 1
ATOM 749 C C . ASP A 1 99 ? -15.957 4.499 12.049 1.00 97.12 99 ASP A C 1
ATOM 751 O O . ASP A 1 99 ? -15.529 4.680 10.904 1.00 97.12 99 ASP A O 1
ATOM 755 N N . THR A 1 100 ? -15.231 3.873 12.981 1.00 97.94 100 THR A N 1
ATOM 756 C CA . THR A 1 100 ? -13.886 3.347 12.715 1.00 97.94 100 THR A CA 1
ATOM 757 C C . THR A 1 100 ? -13.913 2.274 11.627 1.00 97.94 100 THR A C 1
ATOM 759 O O . THR A 1 100 ? -13.097 2.313 10.702 1.00 97.94 100 THR A O 1
ATOM 762 N N . ALA A 1 101 ? -14.873 1.341 11.674 1.00 98.44 101 ALA A N 1
ATOM 763 C CA . ALA A 1 101 ? -15.001 0.301 1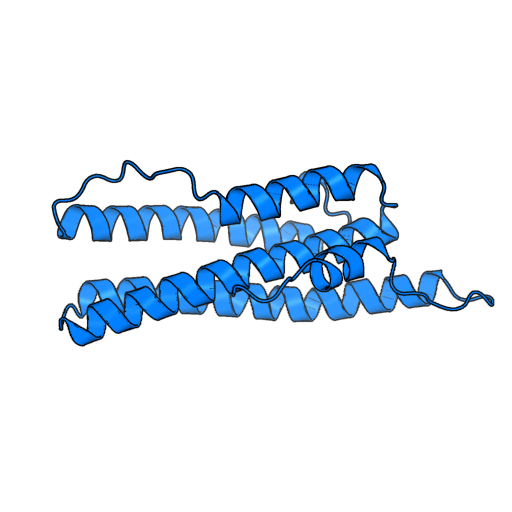0.654 1.00 98.44 101 ALA A CA 1
ATOM 764 C C . ALA A 1 101 ? -15.233 0.889 9.250 1.00 98.44 101 ALA A C 1
ATOM 766 O O . ALA A 1 101 ? -14.604 0.441 8.292 1.00 98.44 101 ALA A O 1
ATOM 767 N N . MET A 1 102 ? -16.082 1.914 9.122 1.00 98.38 102 MET A N 1
ATOM 768 C CA . MET A 1 102 ? -16.321 2.613 7.855 1.00 98.38 102 MET A CA 1
ATOM 769 C C . MET A 1 102 ? -15.047 3.288 7.334 1.00 98.38 102 MET A C 1
ATOM 771 O O . MET A 1 102 ? -14.713 3.155 6.158 1.00 98.38 102 MET A O 1
ATOM 775 N N . HIS A 1 103 ? -14.313 3.997 8.190 1.00 98.44 103 HIS A N 1
ATOM 776 C CA . HIS A 1 103 ? -13.080 4.662 7.777 1.00 98.44 103 HIS A CA 1
ATOM 777 C C . HIS A 1 103 ? -12.006 3.664 7.321 1.00 98.44 103 HIS A C 1
ATOM 779 O O . HIS A 1 103 ? -11.395 3.860 6.271 1.00 98.44 103 HIS A O 1
ATOM 785 N N . LEU A 1 104 ? -11.821 2.566 8.053 1.00 98.56 104 LEU A N 1
ATOM 786 C CA . LEU A 1 104 ? -10.880 1.509 7.674 1.00 98.56 104 LEU A CA 1
ATOM 787 C C . LEU A 1 104 ? -11.316 0.774 6.398 1.00 98.56 104 LEU A C 1
ATOM 789 O O . LEU A 1 104 ? -10.465 0.400 5.593 1.00 98.56 104 LEU A O 1
ATOM 793 N N . GLN A 1 105 ? -12.625 0.604 6.180 1.00 98.69 105 GLN A N 1
ATOM 794 C CA . GLN A 1 105 ? -13.169 0.036 4.944 1.00 98.69 105 GLN A CA 1
ATOM 795 C C . GLN A 1 105 ? -12.845 0.913 3.726 1.00 98.69 105 GLN A C 1
ATOM 797 O O . GLN A 1 105 ? -12.445 0.380 2.695 1.00 98.69 105 GLN A O 1
ATOM 802 N N . ASN A 1 106 ? -12.945 2.239 3.854 1.00 98.56 106 ASN A N 1
ATOM 803 C CA . ASN A 1 106 ? -12.575 3.152 2.770 1.00 98.56 106 ASN A CA 1
ATOM 804 C C . ASN A 1 106 ? -11.087 3.025 2.411 1.00 98.56 106 ASN A C 1
ATOM 806 O O . ASN A 1 106 ? -10.761 2.946 1.230 1.00 98.56 106 ASN A O 1
ATOM 810 N N . THR A 1 107 ? -10.191 2.945 3.408 1.00 98.69 107 THR A N 1
ATOM 811 C CA . THR A 1 107 ? -8.758 2.717 3.138 1.00 98.69 107 THR A CA 1
ATOM 812 C C . THR A 1 107 ? -8.545 1.381 2.441 1.00 98.69 107 THR A C 1
ATOM 814 O O . THR A 1 107 ? -7.898 1.320 1.405 1.00 98.69 107 THR A O 1
ATOM 817 N N . LEU A 1 108 ? -9.151 0.313 2.965 1.00 98.75 108 LEU A N 1
ATOM 818 C CA . LEU A 1 108 ? -9.039 -1.027 2.398 1.00 98.75 108 LEU A CA 1
ATOM 819 C C . LEU A 1 108 ? -9.445 -1.073 0.916 1.00 98.75 108 LEU A C 1
ATOM 821 O O . LEU A 1 108 ? -8.790 -1.746 0.124 1.00 98.75 108 LEU A O 1
ATOM 825 N N . GLU A 1 109 ? -10.523 -0.388 0.535 1.00 98.81 109 GLU A N 1
ATOM 826 C CA . GLU A 1 109 ? -10.981 -0.330 -0.857 1.00 98.81 109 GLU A CA 1
ATOM 827 C C . GLU A 1 109 ? -10.003 0.416 -1.769 1.00 98.81 109 GLU A C 1
ATOM 829 O O . GLU A 1 109 ? -9.798 -0.008 -2.910 1.00 98.81 109 GLU A O 1
ATOM 834 N N . GLU A 1 110 ? -9.385 1.486 -1.263 1.00 98.75 110 GLU A N 1
ATOM 835 C CA . GLU A 1 110 ? -8.354 2.254 -1.963 1.00 98.75 110 GLU A CA 1
ATOM 836 C C . GLU A 1 110 ? -7.098 1.396 -2.214 1.00 98.75 110 GLU A C 1
ATOM 838 O O . GLU A 1 110 ? -6.655 1.333 -3.364 1.00 98.75 110 GLU A O 1
ATOM 843 N N . GLU A 1 111 ? -6.606 0.643 -1.219 1.00 98.75 111 GLU A N 1
ATOM 844 C CA . GLU A 1 111 ? -5.431 -0.244 -1.391 1.00 98.75 111 GLU A CA 1
ATOM 845 C C . GLU A 1 111 ? -5.725 -1.417 -2.326 1.00 98.75 111 GLU A C 1
ATOM 847 O O . GLU A 1 111 ? -4.932 -1.783 -3.196 1.00 98.75 111 GLU A O 1
ATOM 852 N N . GLN A 1 112 ? -6.919 -2.006 -2.212 1.00 98.75 112 GLN A N 1
ATOM 853 C CA . GLN A 1 112 ? -7.345 -3.053 -3.139 1.00 98.75 112 GLN A CA 1
ATOM 854 C C . GLN A 1 112 ? -7.436 -2.537 -4.577 1.00 98.75 112 GLN A C 1
ATOM 856 O O . GLN A 1 112 ? -7.230 -3.303 -5.521 1.00 98.75 112 GLN A O 1
ATOM 861 N N . ASP A 1 113 ? -7.791 -1.267 -4.775 1.00 98.69 113 ASP A N 1
ATOM 862 C CA . ASP A 1 113 ? -7.796 -0.664 -6.101 1.00 98.69 113 ASP A CA 1
ATOM 863 C C . ASP A 1 113 ? -6.387 -0.379 -6.621 1.00 98.69 113 ASP A C 1
ATOM 865 O O . ASP A 1 113 ? 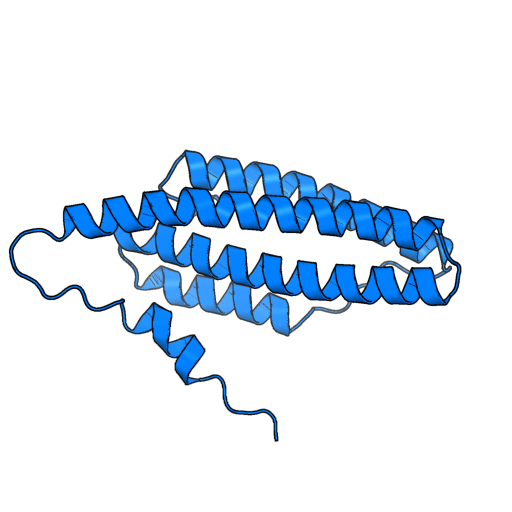-6.099 -0.681 -7.784 1.00 98.69 113 ASP A O 1
ATOM 869 N N . ALA A 1 114 ? -5.499 0.120 -5.760 1.00 98.38 114 ALA A N 1
ATOM 870 C CA . ALA A 1 114 ? -4.091 0.308 -6.079 1.00 98.38 114 ALA A CA 1
ATOM 871 C C . ALA A 1 114 ? -3.434 -1.013 -6.518 1.00 98.38 114 ALA A C 1
ATOM 873 O O . ALA A 1 114 ? -2.841 -1.060 -7.600 1.00 98.38 114 ALA A O 1
ATOM 874 N N . ASP A 1 115 ? -3.636 -2.116 -5.787 1.00 98.69 115 ASP A N 1
ATOM 875 C CA . ASP A 1 115 ? -3.119 -3.439 -6.174 1.00 98.69 115 ASP A CA 1
ATOM 876 C C . ASP A 1 115 ? -3.700 -3.943 -7.509 1.00 98.69 115 ASP A C 1
ATOM 878 O O . ASP A 1 115 ? -2.975 -4.471 -8.362 1.00 98.69 11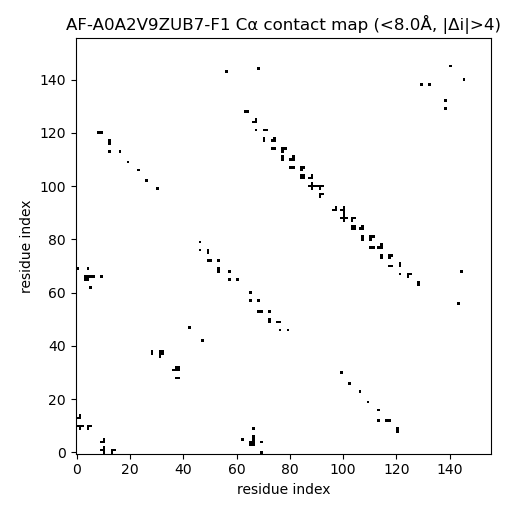5 ASP A O 1
ATOM 882 N N . ARG A 1 116 ? -4.998 -3.728 -7.768 1.00 98.69 116 ARG A N 1
ATOM 883 C CA . ARG A 1 116 ? -5.596 -4.064 -9.074 1.00 98.69 116 ARG A CA 1
ATOM 884 C C . ARG A 1 116 ? -4.947 -3.275 -10.210 1.00 98.69 116 ARG A C 1
ATOM 886 O O . ARG A 1 116 ? -4.677 -3.840 -11.276 1.00 98.69 116 ARG A O 1
ATOM 893 N N . GLN A 1 117 ? -4.689 -1.984 -10.007 1.00 98.38 117 GLN A N 1
ATOM 894 C CA . GLN A 1 117 ? -4.008 -1.140 -10.990 1.00 98.38 117 GLN A CA 1
ATOM 895 C C . GLN A 1 117 ? -2.550 -1.578 -11.192 1.00 98.38 117 GLN A C 1
ATOM 897 O O . GLN A 1 117 ? -2.111 -1.703 -12.339 1.00 98.38 117 GLN A O 1
ATOM 902 N N . LEU A 1 118 ? -1.837 -1.917 -10.113 1.00 98.19 118 LEU A N 1
ATOM 903 C CA . LEU A 1 118 ? -0.485 -2.483 -10.156 1.00 98.19 118 LEU A CA 1
ATOM 904 C C . LEU A 1 118 ? -0.4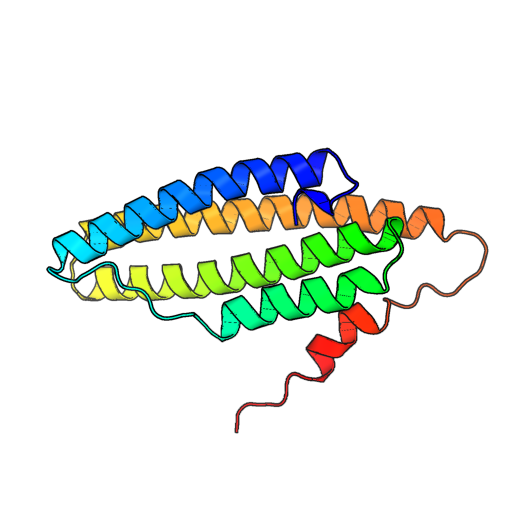44 -3.821 -10.906 1.00 98.19 118 LEU A C 1
ATOM 906 O O . LEU A 1 118 ? 0.433 -4.043 -11.739 1.00 98.19 118 LEU A O 1
ATOM 910 N N . THR A 1 119 ? -1.433 -4.687 -10.698 1.00 98.00 119 THR A N 1
ATOM 911 C CA . THR A 1 119 ? -1.570 -5.950 -11.436 1.00 98.00 119 THR A CA 1
ATOM 912 C C . THR A 1 119 ? -1.754 -5.707 -12.936 1.00 98.00 119 THR A C 1
ATOM 914 O O . THR A 1 119 ? -1.188 -6.417 -13.773 1.00 98.00 119 THR A O 1
ATOM 917 N N . ASN A 1 120 ? -2.557 -4.710 -13.311 1.00 97.12 120 ASN A N 1
ATOM 918 C CA . ASN A 1 120 ? -2.793 -4.379 -14.714 1.00 97.12 120 ASN A CA 1
ATOM 919 C C . ASN A 1 120 ? -1.532 -3.835 -15.384 1.00 97.12 120 ASN A C 1
ATOM 921 O O . ASN A 1 120 ? -1.124 -4.358 -16.423 1.00 97.12 120 ASN A O 1
ATOM 925 N N . ILE A 1 121 ? -0.881 -2.848 -14.770 1.00 95.88 121 ILE A N 1
ATOM 926 C CA . ILE A 1 121 ? 0.335 -2.261 -15.334 1.00 95.88 121 ILE A CA 1
ATOM 927 C C . ILE A 1 121 ? 1.504 -3.253 -15.323 1.00 95.88 121 ILE A C 1
ATOM 929 O O . ILE A 1 121 ? 2.265 -3.317 -16.286 1.00 95.88 121 ILE A O 1
ATOM 933 N N . GLY A 1 122 ? 1.600 -4.099 -14.294 1.00 94.25 122 GLY A N 1
ATOM 934 C CA . GLY A 1 122 ? 2.598 -5.160 -14.193 1.00 94.25 122 GLY A CA 1
ATOM 935 C C . GLY A 1 122 ? 2.507 -6.157 -15.343 1.00 94.25 122 GLY A C 1
ATOM 936 O O . GLY A 1 122 ? 3.530 -6.539 -15.908 1.00 94.25 122 GLY A O 1
ATOM 937 N N . ARG A 1 123 ? 1.290 -6.531 -15.766 1.00 94.19 123 ARG A N 1
ATOM 938 C CA . ARG A 1 123 ? 1.093 -7.380 -16.956 1.00 94.19 123 ARG A CA 1
ATOM 939 C C . ARG A 1 123 ? 1.645 -6.728 -18.222 1.00 94.19 123 ARG A C 1
ATOM 941 O O . ARG A 1 123 ? 2.307 -7.412 -19.003 1.00 94.19 123 ARG A O 1
ATOM 948 N N . THR A 1 124 ? 1.410 -5.430 -18.408 1.00 93.56 124 THR A N 1
ATOM 949 C CA . THR A 1 124 ? 1.947 -4.672 -19.547 1.00 93.56 124 THR A CA 1
ATOM 950 C C . THR A 1 124 ? 3.472 -4.611 -19.494 1.00 93.56 124 THR A C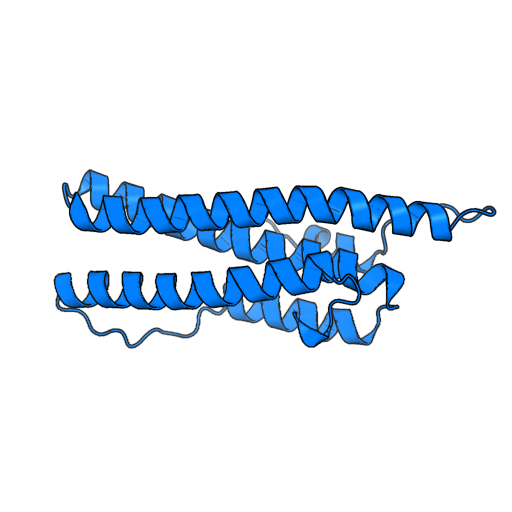 1
ATOM 952 O O . THR A 1 124 ? 4.124 -5.030 -20.447 1.00 93.56 124 THR A O 1
ATOM 955 N N . ILE A 1 125 ? 4.042 -4.181 -18.364 1.00 91.81 125 ILE A N 1
ATOM 956 C CA . ILE A 1 125 ? 5.495 -4.063 -18.159 1.00 91.81 125 ILE A CA 1
ATOM 957 C C . ILE A 1 125 ? 6.196 -5.400 -18.423 1.00 91.81 125 ILE A C 1
ATOM 959 O O . ILE A 1 125 ? 7.137 -5.461 -19.210 1.00 91.81 125 ILE A O 1
ATOM 963 N N . ASN A 1 126 ? 5.698 -6.491 -17.838 1.00 89.56 126 ASN A N 1
ATOM 964 C CA . ASN A 1 126 ? 6.301 -7.815 -17.998 1.00 89.56 126 ASN A CA 1
ATOM 965 C C . ASN A 1 126 ? 6.178 -8.350 -19.434 1.00 89.56 126 ASN A C 1
ATOM 967 O O . ASN A 1 126 ? 7.070 -9.049 -19.911 1.00 89.56 126 ASN A O 1
ATOM 971 N N . THR A 1 127 ? 5.094 -8.013 -20.141 1.00 89.81 127 THR A N 1
ATOM 972 C CA . THR A 1 127 ? 4.921 -8.387 -21.553 1.00 89.81 127 THR A CA 1
ATOM 973 C C . THR A 1 127 ? 5.916 -7.653 -22.450 1.00 89.81 127 THR A C 1
ATOM 975 O O . THR A 1 127 ? 6.482 -8.263 -23.356 1.00 89.81 127 THR A O 1
ATOM 978 N N . GLU A 1 128 ? 6.145 -6.359 -22.213 1.00 87.38 128 GLU A N 1
ATOM 979 C CA . GLU A 1 128 ? 7.127 -5.583 -22.977 1.00 87.38 128 GLU A CA 1
ATOM 980 C C . GLU A 1 128 ? 8.561 -6.032 -22.682 1.00 87.38 128 GLU A C 1
ATOM 982 O O . GLU A 1 128 ? 9.333 -6.226 -23.621 1.00 87.38 128 GLU A O 1
ATOM 987 N N . LEU A 1 129 ? 8.885 -6.313 -21.415 1.00 84.25 129 LEU A N 1
ATOM 988 C CA . LEU A 1 129 ? 10.172 -6.893 -21.023 1.00 84.25 129 LEU A CA 1
ATOM 989 C C . LEU A 1 129 ? 10.452 -8.202 -21.783 1.00 84.25 129 LEU A C 1
ATOM 991 O O . LEU A 1 129 ? 11.507 -8.359 -22.392 1.00 84.25 129 LEU A O 1
ATOM 995 N N . ALA A 1 130 ? 9.473 -9.111 -21.845 1.00 83.00 130 ALA A N 1
ATOM 996 C CA . ALA A 1 130 ? 9.623 -10.384 -22.553 1.00 83.00 130 ALA A CA 1
ATOM 997 C C . ALA A 1 130 ? 9.841 -10.227 -24.073 1.00 83.00 130 ALA A C 1
ATOM 999 O O . ALA A 1 130 ? 10.510 -11.058 -24.690 1.00 83.00 130 ALA A O 1
ATOM 1000 N N . LYS A 1 131 ? 9.292 -9.177 -24.702 1.00 82.25 131 LYS A N 1
ATOM 1001 C CA . LYS A 1 131 ? 9.494 -8.903 -26.139 1.00 82.25 131 LYS A CA 1
ATOM 1002 C C . LYS A 1 131 ? 10.904 -8.402 -26.442 1.00 82.25 131 LYS A C 1
ATOM 1004 O O . LYS A 1 131 ? 11.429 -8.698 -27.514 1.00 82.25 131 LYS A O 1
ATOM 1009 N N . GLN A 1 132 ? 11.505 -7.649 -25.523 1.00 70.31 132 GLN A N 1
ATOM 1010 C CA . GLN A 1 132 ? 12.847 -7.090 -25.694 1.00 70.31 132 GLN A CA 1
ATOM 1011 C C . GLN A 1 132 ? 13.941 -8.173 -25.667 1.00 70.31 132 GLN A C 1
ATOM 1013 O O . GLN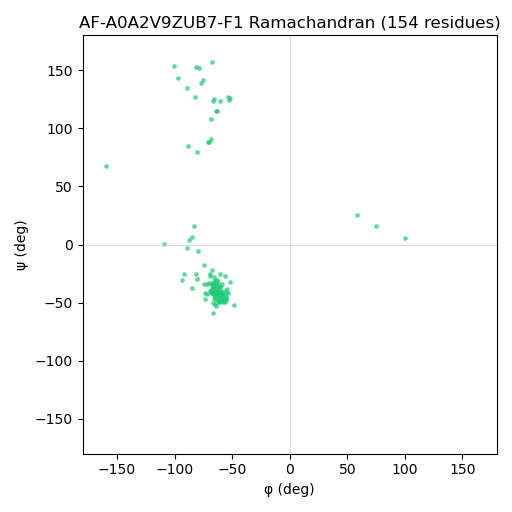 A 1 132 ? 14.970 -8.013 -26.319 1.00 70.31 132 GLN A O 1
ATOM 1018 N N . GLU A 1 133 ? 13.698 -9.317 -25.018 1.00 63.66 133 GLU A N 1
ATOM 1019 C CA . GLU A 1 133 ? 14.658 -10.434 -24.918 1.00 63.66 133 GLU A CA 1
ATOM 1020 C C . GLU A 1 133 ? 14.640 -11.426 -26.114 1.00 63.66 133 GLU A C 1
ATOM 1022 O O . GLU A 1 133 ? 15.324 -12.455 -26.118 1.00 63.66 133 GLU A O 1
ATOM 1027 N N . GLY A 1 134 ? 13.885 -11.140 -27.179 1.00 51.94 134 GLY A N 1
ATOM 1028 C CA . GLY A 1 134 ? 13.640 -12.066 -28.291 1.00 51.94 134 GLY A CA 1
ATOM 1029 C C . GLY A 1 134 ? 14.732 -12.180 -29.368 1.00 51.94 134 GLY A C 1
ATOM 1030 O O . GLY A 1 134 ? 14.545 -11.687 -30.476 1.00 51.94 134 GLY A O 1
ATOM 1031 N N . SER A 1 135 ? 15.805 -12.938 -29.095 1.00 42.94 135 SER A N 1
ATOM 1032 C CA . SER A 1 135 ? 16.527 -13.787 -30.075 1.00 42.94 135 SER A CA 1
ATOM 1033 C C . SER A 1 135 ? 17.362 -14.872 -29.357 1.00 42.94 135 SER A C 1
ATOM 1035 O O . SER A 1 135 ? 18.591 -14.868 -29.397 1.00 42.94 135 SER A O 1
ATOM 1037 N N . GLY A 1 136 ? 16.700 -15.837 -28.707 1.00 43.97 136 GLY A N 1
ATOM 1038 C CA . GLY A 1 136 ? 17.306 -17.142 -28.383 1.00 43.97 136 GLY A CA 1
ATOM 1039 C C . GLY A 1 136 ? 17.836 -17.381 -26.962 1.00 43.97 136 GLY A C 1
ATOM 1040 O O . GLY A 1 136 ? 18.382 -18.457 -26.722 1.00 43.97 136 GLY A O 1
ATOM 1041 N N . ALA A 1 137 ? 17.659 -16.467 -26.006 1.00 43.59 137 ALA A N 1
ATOM 1042 C CA . ALA A 1 137 ? 17.971 -16.740 -24.599 1.00 43.59 137 ALA A CA 1
ATOM 1043 C C . ALA A 1 137 ? 16.747 -17.337 -23.880 1.00 43.59 137 ALA A C 1
ATOM 1045 O O . ALA A 1 137 ? 15.625 -16.867 -24.052 1.00 43.59 137 ALA A O 1
ATOM 1046 N N . LYS A 1 138 ? 16.946 -18.399 -23.086 1.00 44.50 138 LYS A N 1
ATOM 1047 C CA . LYS A 1 138 ? 15.912 -18.900 -22.170 1.00 44.50 138 LYS A CA 1
ATOM 1048 C C . LYS A 1 138 ? 15.574 -17.788 -21.176 1.00 44.50 138 LYS A C 1
ATOM 1050 O O . LYS A 1 138 ? 16.464 -17.314 -20.481 1.00 44.50 138 LYS A O 1
ATOM 1055 N N . THR A 1 139 ? 14.303 -17.413 -21.121 1.00 48.88 139 THR A N 1
ATOM 1056 C CA . THR A 1 139 ? 13.750 -16.425 -20.193 1.00 48.88 139 THR A CA 1
ATOM 1057 C C . THR A 1 139 ? 13.753 -17.022 -18.785 1.00 48.88 139 THR A C 1
ATOM 1059 O O . THR A 1 139 ? 12.813 -17.709 -18.383 1.00 48.88 139 THR A O 1
ATOM 1062 N N . GLU A 1 140 ? 14.845 -16.858 -18.046 1.00 57.12 140 GLU A N 1
ATOM 1063 C CA . GLU A 1 140 ? 14.848 -17.153 -16.615 1.00 57.12 140 GLU A CA 1
ATOM 1064 C C . GLU A 1 140 ? 14.264 -15.939 -15.891 1.00 57.12 140 GLU A C 1
ATOM 1066 O O . GLU A 1 140 ? 14.715 -14.815 -16.101 1.00 57.12 140 GLU A O 1
ATOM 1071 N N . ILE A 1 141 ? 13.242 -16.151 -15.050 1.00 59.22 141 ILE A N 1
ATOM 1072 C CA . ILE A 1 141 ? 12.806 -15.117 -14.100 1.00 59.22 141 ILE A CA 1
ATOM 1073 C C . ILE A 1 141 ? 14.069 -14.698 -13.342 1.00 59.22 141 ILE A C 1
ATOM 1075 O O . ILE A 1 141 ? 14.715 -15.595 -12.786 1.00 59.22 141 ILE A O 1
ATOM 1079 N N . PRO A 1 142 ? 14.447 -13.403 -13.316 1.00 61.88 142 PRO A N 1
ATOM 1080 C CA . PRO A 1 142 ? 15.695 -13.012 -12.685 1.00 61.88 142 PRO A CA 1
ATOM 1081 C C . PRO A 1 142 ? 15.708 -13.562 -11.262 1.00 61.88 142 PRO A C 1
ATOM 1083 O O . PRO A 1 142 ? 14.746 -13.368 -10.516 1.00 61.88 142 PRO A O 1
ATOM 1086 N N . ALA A 1 143 ? 16.763 -14.301 -10.899 1.00 64.00 143 ALA A N 1
ATOM 1087 C CA . ALA A 1 143 ? 16.826 -15.013 -9.621 1.00 64.00 143 ALA A CA 1
ATOM 1088 C C . ALA A 1 143 ? 16.517 -14.079 -8.440 1.00 64.00 143 ALA A C 1
ATOM 1090 O O . ALA A 1 143 ? 15.845 -14.470 -7.492 1.00 64.00 143 ALA A O 1
ATOM 1091 N N . THR A 1 144 ? 16.882 -12.805 -8.569 1.00 63.62 144 THR A N 1
ATOM 1092 C CA . THR A 1 144 ? 16.585 -11.720 -7.633 1.00 63.62 144 THR A CA 1
ATOM 1093 C C . THR A 1 144 ? 15.094 -11.496 -7.331 1.00 63.62 144 THR A C 1
ATOM 1095 O O . THR A 1 144 ? 14.767 -11.040 -6.237 1.00 63.62 144 THR A O 1
ATOM 1098 N N . PHE A 1 145 ? 14.172 -11.840 -8.235 1.00 64.19 145 PHE A N 1
ATOM 1099 C CA . PHE A 1 145 ? 12.719 -11.759 -8.010 1.00 64.19 145 PHE A CA 1
ATOM 1100 C C . PHE A 1 145 ? 12.192 -12.962 -7.220 1.00 64.19 145 PHE A C 1
ATOM 1102 O O . PHE A 1 145 ? 11.213 -12.849 -6.480 1.00 64.19 145 PHE A O 1
ATOM 1109 N N . VAL A 1 146 ? 12.849 -14.115 -7.367 1.00 63.66 146 VAL A N 1
ATOM 1110 C CA . VAL A 1 146 ? 12.443 -15.394 -6.766 1.00 63.66 146 VAL A CA 1
ATOM 1111 C C . VAL A 1 146 ? 13.130 -15.620 -5.418 1.00 63.66 146 VAL A C 1
ATOM 1113 O O . VAL A 1 146 ? 12.549 -16.219 -4.517 1.00 63.66 146 VAL A O 1
ATOM 1116 N N . GLU A 1 147 ? 14.345 -15.105 -5.241 1.00 66.69 147 GLU A N 1
ATOM 1117 C CA . GLU A 1 147 ? 15.156 -15.255 -4.032 1.00 66.69 147 GLU A CA 1
ATOM 1118 C C . GLU A 1 147 ? 14.444 -14.836 -2.736 1.00 66.69 147 GLU A C 1
ATOM 1120 O O . GLU A 1 147 ? 14.554 -15.564 -1.749 1.00 66.69 147 GLU A O 1
ATOM 1125 N N . PRO A 1 148 ? 13.673 -13.734 -2.679 1.00 68.25 148 PRO A N 1
ATOM 1126 C CA . PRO A 1 148 ? 12.905 -13.422 -1.477 1.00 68.25 148 PRO A CA 1
ATOM 1127 C C . PRO A 1 148 ? 11.870 -14.507 -1.145 1.00 68.25 148 PRO A C 1
ATOM 1129 O O . PRO A 1 148 ? 11.687 -14.843 0.022 1.00 68.25 148 PRO A O 1
ATOM 1132 N N . ALA A 1 149 ? 11.236 -15.112 -2.157 1.00 63.50 149 ALA A N 1
ATOM 1133 C CA . ALA A 1 149 ? 10.253 -16.177 -1.962 1.00 63.50 149 ALA A CA 1
ATOM 1134 C C . ALA A 1 149 ? 10.898 -17.487 -1.478 1.00 63.50 149 ALA A C 1
ATOM 1136 O O . ALA A 1 149 ? 10.300 -18.203 -0.678 1.00 63.50 149 ALA A O 1
ATOM 1137 N N . THR A 1 150 ? 12.135 -17.789 -1.892 1.00 62.09 150 THR A N 1
ATOM 1138 C CA . THR A 1 150 ? 12.872 -18.973 -1.404 1.00 62.09 150 THR A CA 1
ATOM 1139 C C . THR A 1 150 ? 13.397 -18.807 0.022 1.00 62.09 150 THR A C 1
ATOM 1141 O O . THR A 1 150 ? 13.713 -19.795 0.686 1.00 62.09 150 THR A O 1
ATOM 1144 N N . ARG A 1 151 ? 13.469 -17.566 0.518 1.00 64.94 151 ARG A N 1
ATOM 1145 C CA . ARG A 1 151 ? 13.879 -17.229 1.889 1.00 64.94 151 ARG A CA 1
ATOM 1146 C C . ARG A 1 151 ? 12.716 -17.204 2.884 1.00 64.94 151 ARG A C 1
ATOM 1148 O O . ARG A 1 151 ? 12.975 -17.049 4.079 1.00 64.94 151 ARG A O 1
ATOM 1155 N N . ILE A 1 152 ? 11.472 -17.410 2.434 1.00 66.81 152 ILE A N 1
ATOM 1156 C CA . ILE A 1 152 ? 10.317 -17.620 3.316 1.00 66.81 152 ILE A CA 1
ATOM 1157 C C . ILE A 1 152 ? 10.501 -18.970 4.011 1.00 66.81 152 ILE A C 1
ATOM 1159 O O . ILE A 1 152 ? 10.118 -20.026 3.508 1.00 66.81 152 ILE A O 1
ATOM 1163 N N . LYS A 1 153 ? 11.142 -18.947 5.179 1.00 68.25 153 LYS A N 1
ATOM 1164 C CA . LYS A 1 153 ? 11.178 -20.105 6.067 1.00 68.25 153 LYS A CA 1
ATOM 1165 C C . LYS A 1 153 ? 9.825 -20.201 6.774 1.00 68.25 153 LYS A C 1
ATOM 1167 O O . LYS A 1 153 ? 9.314 -19.161 7.191 1.00 68.25 153 LYS A O 1
ATOM 1172 N N . PRO A 1 154 ? 9.253 -21.407 6.936 1.00 63.16 154 PRO A N 1
ATOM 1173 C CA . PRO A 1 154 ? 8.087 -21.582 7.787 1.00 63.16 154 PRO A CA 1
ATOM 1174 C C . PRO A 1 154 ? 8.387 -20.974 9.157 1.00 63.16 154 PRO A C 1
ATOM 1176 O O . PRO A 1 154 ? 9.415 -21.299 9.757 1.00 63.16 154 PRO A O 1
ATOM 1179 N N . ALA A 1 155 ? 7.523 -20.076 9.624 1.00 66.00 155 ALA A N 1
ATOM 1180 C CA . ALA A 1 155 ? 7.530 -19.701 11.027 1.00 66.00 155 ALA A CA 1
ATOM 1181 C C . ALA A 1 155 ? 7.149 -20.965 11.813 1.00 66.00 155 ALA A C 1
ATOM 1183 O O . ALA A 1 155 ? 6.075 -21.525 11.585 1.00 66.00 155 ALA A O 1
ATOM 1184 N N . ALA A 1 156 ? 8.093 -21.469 12.610 1.00 49.59 156 ALA A N 1
ATOM 1185 C CA . ALA A 1 156 ? 7.895 -22.615 13.493 1.00 49.59 156 ALA A CA 1
ATOM 1186 C C . ALA A 1 156 ? 7.072 -22.220 14.722 1.00 49.59 156 ALA A C 1
ATOM 1188 O O . ALA A 1 156 ? 7.242 -21.067 15.183 1.00 49.59 156 ALA A O 1
#

Secondary structure (DSSP, 8-state):
-TTT-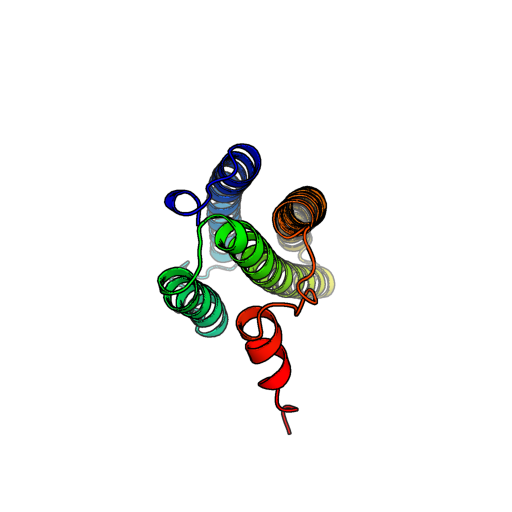-SHHHHHHHHHHHHHHHHHHHHHHHHHHHTT--------HHHHHHHHHHHHHHTT--HHHHHHHHHHHHHHHHHHHHHHHHHHHHHHHHTT-HHHHHHHHHHHHHHHHHHHHHHHHHHHHHHHHHHHTTTT---PPPHHHHHHHHT-----

Sequence (156 aa):
MIQAASSKELRELFNRHLEQTKDHATRVEMILQALGEGAEGEKCTGMASLISDLEQLSQGLSHDVLDSALVSYAQRIEHFEIATYGSLRDCAAALADSDTAMHLQNTLEEEQDADRQLTNIGRTINTELA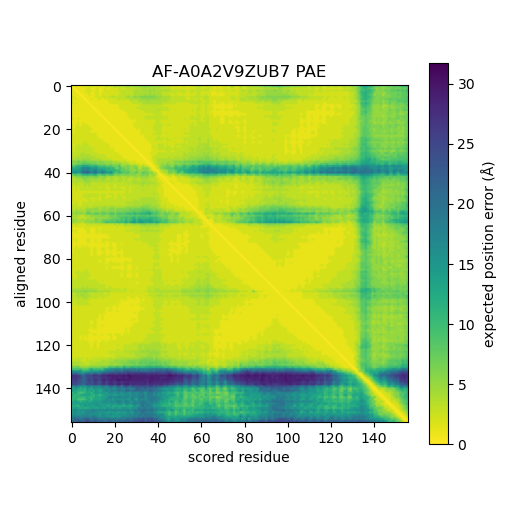KQEGSGAKTEIPATFVEPATRIKPAA

Nearest PDB structures (foldseek):
  6zw4-assembly1_GA  TM=5.394E-01  e=4.108E-01  Nostoc punctiforme
  6zw4-assembly1_SA  TM=5.394E-01  e=4.108E-01  Nostoc punctiforme
  6zw4-assembly1_EB  TM=5.394E-01  e=4.108E-01  Nostoc punctiforme
  6zw4-assembly1_QB  TM=5.394E-01  e=4.108E-01  Nostoc punctiforme
  6zw4-assembly1_CC  TM=5.394E-01  e=4.108E-01  Nostoc punctiforme

Solvent-accessible surface area (backbone atoms only — not comparable to full-atom values): 8862 Å² total; per-residue (Å²): 107,51,87,74,38,78,49,67,68,58,25,51,50,46,52,52,47,54,55,50,53,53,52,46,50,54,52,52,43,52,48,30,52,75,72,74,44,77,77,82,73,78,85,56,62,70,63,52,45,56,54,49,53,49,57,63,53,54,78,78,48,54,75,78,54,38,48,51,50,51,39,56,51,48,44,54,51,34,52,52,47,36,55,47,31,49,52,51,21,52,51,27,49,75,72,68,37,60,66,58,18,50,54,29,46,52,49,30,53,53,35,54,47,50,38,52,51,42,55,54,52,41,53,54,51,51,53,54,46,59,60,76,56,73,82,85,65,84,87,65,75,58,62,81,76,50,50,65,65,76,64,65,66,81,86,126

Mean predicted aligned error: 5.61 Å